Protein AF-A0ABD3DAW6-F1 (afdb_monomer)

Radius of gyration: 22.18 Å; Cα contacts (8 Å, |Δi|>4): 139; chains: 1; bounding box: 51×34×60 Å

Mean predicted aligned error: 8.92 Å

Secondary structure (DSSP, 8-state):
-HHHHHHHHHHHHHHHHSGGGGGG--S-TTTT---THHHHHHHHHHHH-TTS-HHHHHHH-TTT--HHHHHHHHHHHHHTT--HHHHHHHHHHHHHHHHHHHHHHHHHHHH-SPPGGGB-TTT-SB-SSEEE-TTT--EEEHHHHHHHHHH--S-TT-

Structure (mmCIF, N/CA/C/O backbone):
data_AF-A0ABD3DAW6-F1
#
_entry.id   AF-A0ABD3DAW6-F1
#
loop_
_atom_site.group_PDB
_atom_site.id
_atom_site.type_symbol
_atom_site.label_atom_id
_atom_site.label_alt_id
_atom_sit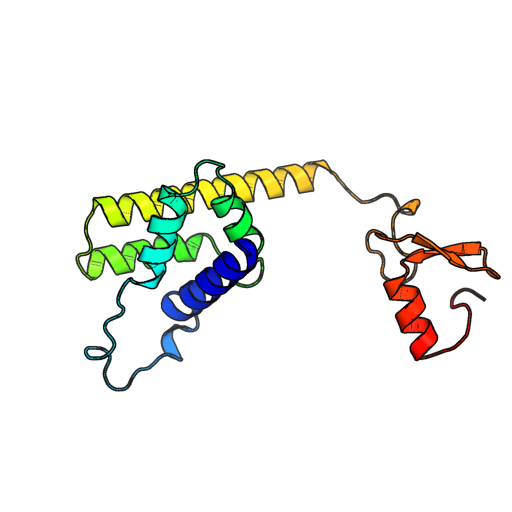e.label_comp_id
_atom_site.label_asym_id
_atom_site.label_entity_id
_atom_site.label_seq_id
_atom_site.pdbx_PDB_ins_code
_atom_site.Cartn_x
_atom_site.Cartn_y
_atom_site.Cartn_z
_atom_site.occupancy
_atom_site.B_iso_or_equiv
_atom_site.auth_seq_id
_atom_site.auth_comp_id
_atom_site.auth_asym_id
_atom_site.auth_atom_id
_atom_site.pdbx_PDB_model_num
ATOM 1 N N . MET A 1 1 ? 8.926 11.933 1.688 1.00 59.62 1 MET A N 1
ATOM 2 C CA . MET A 1 1 ? 8.854 12.012 3.171 1.00 59.62 1 MET A CA 1
ATOM 3 C C . MET A 1 1 ? 7.529 11.454 3.685 1.00 59.62 1 MET A C 1
ATOM 5 O O . MET A 1 1 ? 7.564 10.725 4.665 1.00 59.62 1 MET A O 1
ATOM 9 N N . VAL A 1 2 ? 6.408 11.730 3.003 1.00 71.75 2 VAL A N 1
ATOM 10 C CA . VAL A 1 2 ? 5.054 11.249 3.349 1.00 71.75 2 VAL A CA 1
ATOM 11 C C . VAL A 1 2 ? 4.918 9.723 3.246 1.00 71.75 2 VAL A C 1
ATOM 13 O O . VAL A 1 2 ? 4.518 9.103 4.223 1.00 71.75 2 VAL A O 1
ATOM 16 N N . GLU A 1 3 ? 5.402 9.109 2.164 1.00 82.44 3 GLU A N 1
ATOM 17 C CA . GLU A 1 3 ? 5.435 7.643 1.997 1.00 82.44 3 GLU A CA 1
ATOM 18 C C . GLU A 1 3 ? 6.065 6.898 3.191 1.00 82.44 3 GLU A C 1
ATOM 20 O O . GLU A 1 3 ? 5.463 5.991 3.753 1.00 82.44 3 GLU A O 1
ATOM 25 N N . ARG A 1 4 ? 7.241 7.335 3.672 1.00 87.81 4 ARG A N 1
ATOM 26 C CA . ARG A 1 4 ? 7.905 6.709 4.835 1.00 87.81 4 ARG A CA 1
ATOM 27 C C . ARG A 1 4 ? 7.071 6.813 6.111 1.00 87.81 4 ARG A C 1
ATOM 29 O O . ARG A 1 4 ? 7.109 5.907 6.942 1.00 87.81 4 ARG A O 1
ATOM 36 N N . VAL A 1 5 ? 6.352 7.924 6.282 1.00 89.81 5 VAL A N 1
ATOM 37 C CA . VAL A 1 5 ? 5.438 8.113 7.413 1.00 89.81 5 VAL A CA 1
ATOM 38 C C . VAL A 1 5 ? 4.252 7.165 7.272 1.00 89.81 5 VAL A C 1
ATOM 40 O O . VAL A 1 5 ? 3.948 6.471 8.235 1.00 89.81 5 VAL A O 1
ATOM 43 N N . ALA A 1 6 ? 3.641 7.063 6.090 1.00 91.94 6 ALA A N 1
ATOM 44 C CA . ALA A 1 6 ? 2.550 6.128 5.826 1.00 91.94 6 ALA A CA 1
ATOM 45 C C . ALA A 1 6 ? 2.963 4.673 6.109 1.00 91.94 6 ALA A C 1
ATOM 47 O O . ALA A 1 6 ? 2.293 3.994 6.884 1.00 91.94 6 ALA A O 1
ATOM 48 N N . SER A 1 7 ? 4.120 4.223 5.607 1.00 92.44 7 SER A N 1
ATOM 49 C CA . SER A 1 7 ? 4.623 2.866 5.876 1.00 92.44 7 SER A CA 1
ATOM 50 C C . SER A 1 7 ? 4.870 2.620 7.370 1.00 92.44 7 SER A C 1
ATOM 52 O O . SER A 1 7 ? 4.512 1.572 7.905 1.00 92.44 7 SER A O 1
ATOM 54 N N . MET A 1 8 ? 5.451 3.595 8.082 1.00 92.06 8 MET A N 1
ATOM 55 C CA . MET A 1 8 ? 5.650 3.496 9.532 1.00 92.06 8 MET A CA 1
ATOM 56 C C . MET A 1 8 ? 4.309 3.378 10.270 1.00 92.06 8 MET A C 1
ATOM 58 O O . MET A 1 8 ? 4.168 2.561 11.182 1.00 92.06 8 MET A O 1
ATOM 62 N N . LEU A 1 9 ? 3.321 4.188 9.885 1.00 92.88 9 LEU A N 1
ATOM 63 C CA . LEU A 1 9 ? 1.996 4.160 10.488 1.00 92.88 9 LEU A CA 1
ATOM 64 C C . LEU A 1 9 ? 1.276 2.832 10.215 1.00 92.88 9 LEU A C 1
ATOM 66 O O . LEU A 1 9 ? 0.641 2.296 11.127 1.00 92.88 9 LEU A O 1
ATOM 70 N N . ASN A 1 10 ? 1.381 2.288 8.999 1.00 94.25 10 ASN A N 1
ATOM 71 C CA . ASN A 1 10 ? 0.768 1.011 8.626 1.00 94.25 10 ASN A CA 1
ATOM 72 C C . ASN A 1 10 ? 1.391 -0.139 9.415 1.00 94.25 10 ASN A C 1
ATOM 74 O O . ASN A 1 10 ? 0.672 -0.967 9.970 1.00 94.25 10 ASN A O 1
ATOM 78 N N . TYR A 1 11 ? 2.721 -0.155 9.531 1.00 91.69 11 TYR A N 1
ATOM 79 C CA . TYR A 1 11 ? 3.438 -1.152 10.319 1.00 91.69 11 TYR A CA 1
ATOM 80 C C . TYR A 1 11 ? 2.938 -1.198 11.764 1.00 91.69 11 TYR A C 1
ATOM 82 O O . TYR A 1 11 ? 2.591 -2.259 12.282 1.00 91.69 11 TYR A O 1
ATOM 90 N N . PHE A 1 12 ? 2.853 -0.046 12.424 1.00 88.94 12 PHE A N 1
ATOM 91 C CA . PHE A 1 12 ? 2.356 0.008 13.792 1.00 88.94 12 PHE A CA 1
ATOM 92 C C . PHE A 1 12 ? 0.872 -0.359 13.888 1.00 88.94 12 PHE A C 1
ATOM 94 O O . PHE A 1 12 ? 0.503 -1.061 14.824 1.00 88.94 12 PHE A O 1
ATOM 101 N N . LEU A 1 13 ? 0.030 0.057 12.935 1.00 90.44 13 LEU A N 1
ATOM 102 C CA . LEU A 1 13 ? -1.374 -0.357 12.891 1.00 90.44 13 LEU A CA 1
ATOM 103 C C . LEU A 1 13 ? -1.483 -1.890 12.809 1.00 90.44 13 LEU A C 1
ATOM 105 O O . LEU A 1 13 ? -2.200 -2.498 13.602 1.00 90.44 13 LEU A O 1
ATOM 109 N N . LEU A 1 14 ? -0.690 -2.529 11.946 1.00 90.50 14 LEU A N 1
ATOM 110 C CA . LEU A 1 14 ? -0.601 -3.985 11.836 1.00 90.50 14 LEU A CA 1
ATOM 111 C C . LEU A 1 14 ? -0.154 -4.648 13.149 1.00 90.50 14 LEU A C 1
ATOM 113 O O . LEU A 1 14 ? -0.737 -5.652 13.551 1.00 90.50 14 LEU A O 1
ATOM 117 N N . GLN A 1 15 ? 0.847 -4.106 13.846 1.00 85.56 15 GLN A N 1
ATOM 118 C CA . GLN A 1 15 ? 1.290 -4.659 15.137 1.00 85.56 15 GLN A CA 1
ATOM 119 C C . GLN A 1 15 ? 0.206 -4.565 16.219 1.00 85.56 15 GLN A C 1
ATOM 121 O O . GLN A 1 15 ? 0.079 -5.438 17.076 1.00 85.56 15 GLN A O 1
ATOM 126 N N . LEU A 1 16 ? -0.584 -3.501 16.163 1.00 81.94 16 LEU A N 1
ATOM 127 C CA . LEU A 1 16 ? -1.570 -3.144 17.167 1.00 81.94 16 LEU A CA 1
ATOM 128 C C . LEU A 1 16 ? -2.901 -3.896 17.004 1.00 81.94 16 LEU A C 1
ATOM 130 O O . LEU A 1 16 ? -3.466 -4.364 17.993 1.00 81.94 16 LEU A O 1
ATOM 134 N N . VAL A 1 17 ? -3.401 -4.031 15.772 1.00 85.44 17 VAL A N 1
ATOM 135 C CA . VAL A 1 17 ? -4.708 -4.659 15.491 1.00 85.44 17 VAL A CA 1
ATOM 136 C C . VAL A 1 17 ? -4.628 -5.926 14.642 1.00 85.44 17 VAL A C 1
ATOM 138 O O . VAL A 1 17 ? -5.623 -6.636 14.514 1.00 85.44 17 VAL A O 1
ATOM 141 N N . GLY A 1 18 ? -3.455 -6.252 14.103 1.00 83.31 18 GLY A N 1
ATOM 142 C CA . GLY A 1 18 ? -3.244 -7.424 13.263 1.00 83.31 18 GLY A CA 1
ATOM 143 C C . GLY A 1 18 ? -3.066 -8.741 14.031 1.00 83.31 18 GLY A C 1
ATOM 144 O O . GLY A 1 18 ? -3.139 -8.799 15.265 1.00 83.31 18 GLY A O 1
ATOM 145 N N . PRO A 1 19 ? -2.794 -9.842 13.306 1.00 78.75 19 PRO A N 1
ATOM 146 C CA . PRO A 1 19 ? -2.726 -11.190 13.877 1.00 78.75 19 PRO A CA 1
ATOM 147 C C . PRO A 1 19 ? -1.624 -11.338 14.934 1.00 78.75 19 PRO A C 1
ATOM 149 O O . PRO A 1 19 ? -1.764 -12.127 15.872 1.00 78.75 19 PRO A O 1
ATOM 152 N N . GLN A 1 20 ? -0.555 -10.544 14.828 1.00 68.69 20 GLN A N 1
ATOM 153 C CA . GLN A 1 20 ? 0.549 -10.551 15.782 1.00 68.69 20 GLN A CA 1
ATOM 154 C C . GLN A 1 20 ? 0.283 -9.753 17.064 1.00 68.69 20 GLN A C 1
ATOM 156 O O . GLN A 1 20 ? 1.134 -9.777 17.940 1.00 68.69 20 GLN A O 1
ATOM 161 N N . ARG A 1 21 ? -0.899 -9.153 17.274 1.00 69.56 21 ARG A N 1
ATOM 162 C CA . ARG A 1 21 ? -1.203 -8.381 18.501 1.00 69.56 21 ARG A CA 1
ATOM 163 C C . ARG A 1 21 ? -0.912 -9.120 19.818 1.00 69.56 21 ARG A C 1
ATOM 165 O O . ARG A 1 21 ? -0.695 -8.496 20.848 1.00 69.56 21 ARG A O 1
ATOM 172 N N . LYS A 1 22 ? -0.919 -10.461 19.801 1.00 60.84 22 LYS A N 1
ATOM 173 C CA . LYS A 1 22 ? -0.610 -11.310 20.966 1.00 60.84 22 LYS A CA 1
ATOM 174 C C . LYS A 1 22 ? 0.869 -11.271 21.380 1.00 60.84 22 LYS A C 1
ATOM 176 O O . LYS A 1 22 ? 1.160 -11.577 22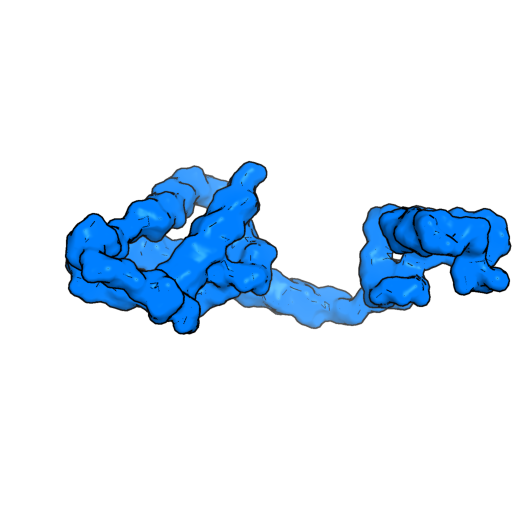.531 1.00 60.84 22 LYS A O 1
ATOM 181 N N . SER A 1 23 ? 1.792 -10.918 20.479 1.00 60.22 23 SER A N 1
ATOM 182 C CA . SER A 1 23 ? 3.214 -10.732 20.815 1.00 60.22 23 SER A CA 1
ATOM 183 C C . SER A 1 23 ? 3.432 -9.478 21.671 1.00 60.22 23 SER A C 1
ATOM 185 O O . SER A 1 23 ? 4.342 -9.440 22.494 1.00 60.22 23 SER A O 1
ATOM 187 N N . LEU A 1 24 ? 2.527 -8.500 21.561 1.00 60.47 24 LEU A N 1
ATOM 188 C CA . LEU A 1 24 ? 2.424 -7.296 22.388 1.00 60.47 24 LEU A CA 1
ATOM 189 C C . LEU A 1 24 ? 1.705 -7.566 23.725 1.00 60.47 24 LEU A C 1
ATOM 191 O O . LEU A 1 24 ? 0.925 -6.747 24.209 1.00 60.47 24 LEU A O 1
ATOM 195 N N . SER A 1 25 ? 1.968 -8.719 24.349 1.00 54.59 25 SER A N 1
ATOM 196 C CA . SER A 1 25 ? 1.477 -9.025 25.697 1.00 54.59 25 SER A CA 1
ATOM 197 C C . SER A 1 25 ? 2.207 -8.156 26.723 1.00 54.59 25 SER A C 1
ATOM 199 O O . SER A 1 25 ? 3.223 -8.546 27.300 1.00 54.59 25 SER A O 1
ATOM 201 N N . LEU A 1 26 ? 1.693 -6.950 26.934 1.00 58.97 26 LEU A N 1
ATOM 202 C CA . LEU A 1 26 ? 2.201 -6.008 27.921 1.00 58.97 26 LEU A CA 1
ATOM 203 C C . LEU A 1 26 ? 1.815 -6.486 29.323 1.00 58.97 26 LEU A C 1
ATOM 205 O O . LEU A 1 26 ? 0.674 -6.872 29.562 1.00 58.97 26 LEU A O 1
ATOM 209 N N . LYS A 1 27 ? 2.779 -6.460 30.251 1.00 58.38 27 LYS A N 1
ATOM 210 C CA . LYS A 1 27 ? 2.572 -6.882 31.646 1.00 58.38 27 LYS A CA 1
ATOM 211 C C . LYS A 1 27 ? 1.524 -6.033 32.382 1.00 58.38 27 LYS A C 1
ATOM 213 O O . LYS A 1 27 ? 0.898 -6.560 33.287 1.00 58.38 27 LYS A O 1
ATOM 218 N N . ASP A 1 28 ? 1.294 -4.792 31.936 1.00 57.62 28 ASP A N 1
ATOM 219 C CA . ASP A 1 28 ? 0.296 -3.862 32.486 1.00 57.62 28 ASP A CA 1
ATOM 220 C C . ASP A 1 28 ? -0.503 -3.166 31.362 1.00 57.62 28 ASP A C 1
ATOM 222 O O . ASP A 1 28 ? -0.209 -2.020 31.008 1.00 57.62 28 ASP A O 1
ATOM 226 N N . PRO A 1 29 ? -1.511 -3.822 30.765 1.00 57.16 29 PRO A N 1
ATOM 227 C CA . PRO A 1 29 ? -2.279 -3.266 29.646 1.00 57.16 29 PRO A CA 1
ATOM 228 C C . PRO A 1 29 ? -2.971 -1.934 29.975 1.00 57.16 29 PRO A C 1
ATOM 230 O O . PRO A 1 29 ? -3.086 -1.080 29.105 1.00 57.16 29 PRO A O 1
ATOM 233 N N . GLU A 1 30 ? -3.378 -1.726 31.232 1.00 56.59 30 GLU A N 1
ATOM 234 C CA . GLU A 1 30 ? -3.996 -0.471 31.694 1.00 56.59 30 GLU A CA 1
ATOM 235 C C . GLU A 1 30 ? -3.005 0.698 31.776 1.00 56.59 30 GLU A C 1
ATOM 237 O O . GLU A 1 30 ? -3.387 1.850 31.612 1.00 56.59 30 GLU A O 1
ATOM 242 N N . LYS A 1 31 ? -1.710 0.428 31.986 1.00 50.81 31 LYS A N 1
ATOM 243 C CA . LYS A 1 31 ? -0.658 1.461 31.990 1.00 50.81 31 LYS A CA 1
ATOM 244 C C . LYS A 1 31 ? -0.230 1.847 30.574 1.00 50.81 31 LYS A C 1
ATOM 246 O O . LYS A 1 31 ? 0.213 2.969 30.330 1.00 50.81 31 LYS A O 1
ATOM 251 N N . TYR A 1 32 ? -0.364 0.903 29.651 1.00 52.06 32 TYR A N 1
ATOM 252 C CA . TYR A 1 32 ? -0.154 1.072 28.222 1.00 52.06 32 TYR A CA 1
ATOM 253 C C . TYR A 1 32 ? -1.498 1.049 27.507 1.00 52.06 32 TYR A C 1
ATOM 255 O O . TYR A 1 32 ? -1.658 0.297 26.542 1.00 52.06 32 TYR A O 1
ATOM 263 N N . GLU A 1 33 ? -2.445 1.868 27.995 1.00 53.03 33 GLU A N 1
ATOM 264 C CA . GLU A 1 33 ? -3.657 2.225 27.261 1.00 53.03 33 GLU A CA 1
ATOM 265 C C . GLU A 1 33 ? -3.291 2.257 25.785 1.00 53.03 33 GLU A C 1
ATOM 267 O O . GLU A 1 33 ? -2.333 2.943 25.402 1.00 53.03 33 GLU A O 1
ATOM 272 N N . PHE A 1 34 ? -3.992 1.471 24.974 1.00 54.03 34 PHE A N 1
ATOM 273 C CA . PHE A 1 34 ? -3.918 1.575 23.531 1.00 54.03 34 PHE A CA 1
ATOM 274 C C . PHE A 1 34 ? -4.385 2.984 23.184 1.00 54.03 34 PHE A C 1
ATOM 276 O O . PHE A 1 34 ? -5.552 3.219 22.893 1.00 54.03 34 PHE A O 1
ATOM 283 N N . ARG A 1 35 ? -3.506 3.974 23.340 1.00 58.56 35 ARG A N 1
ATOM 284 C CA . ARG A 1 35 ? -3.875 5.343 23.080 1.00 58.56 35 ARG A CA 1
ATOM 285 C C . ARG A 1 35 ? -3.930 5.418 21.571 1.00 58.56 35 ARG A C 1
ATOM 287 O O . ARG A 1 35 ? -2.907 5.148 20.930 1.00 58.56 35 ARG A O 1
ATOM 294 N N . PRO A 1 36 ? -5.055 5.842 20.990 1.00 62.75 36 PRO A N 1
ATOM 295 C CA . PRO A 1 36 ? -5.228 5.978 19.550 1.00 62.75 36 PRO A CA 1
ATOM 296 C C . PRO A 1 36 ? -4.365 7.097 18.949 1.00 62.75 36 PRO A C 1
ATOM 298 O O . PRO A 1 36 ? -4.689 7.653 17.908 1.00 62.75 36 PRO A O 1
ATOM 301 N N . ARG A 1 37 ? -3.220 7.429 19.563 1.00 74.56 37 ARG A N 1
ATOM 302 C CA . ARG A 1 37 ? -2.268 8.441 19.106 1.00 74.56 37 ARG A CA 1
ATOM 303 C C . ARG A 1 37 ? -1.818 8.169 17.686 1.00 74.56 37 ARG A C 1
ATOM 305 O O . ARG A 1 37 ? -1.617 9.123 16.951 1.00 74.56 37 ARG A O 1
ATOM 312 N N . ILE A 1 38 ? -1.688 6.902 17.296 1.00 85.75 38 ILE A N 1
ATOM 313 C CA . ILE A 1 38 ? -1.310 6.593 15.923 1.00 85.75 38 ILE A CA 1
ATOM 314 C C . ILE A 1 38 ? -2.443 6.846 14.932 1.00 85.75 38 ILE A C 1
ATOM 316 O O . ILE A 1 38 ? -2.216 7.484 13.910 1.00 85.75 38 ILE A O 1
ATOM 320 N N . VAL A 1 39 ? -3.673 6.449 15.274 1.00 90.19 39 VAL A N 1
ATOM 321 C CA . VAL A 1 39 ? -4.872 6.762 14.483 1.00 90.19 39 VAL A CA 1
ATOM 322 C C . VAL A 1 39 ? -5.066 8.280 14.402 1.00 90.19 39 VAL A C 1
ATOM 324 O O . VAL A 1 39 ? -5.435 8.811 13.362 1.00 90.19 39 VAL A O 1
ATOM 327 N N . ASN A 1 40 ? -4.700 9.012 15.455 1.00 90.56 40 ASN A N 1
ATOM 328 C CA . ASN A 1 40 ? -4.747 10.468 15.460 1.00 90.56 40 ASN A CA 1
ATOM 329 C C . ASN A 1 40 ? -3.783 11.073 14.437 1.00 90.56 40 ASN A C 1
ATOM 331 O O . ASN A 1 40 ? -4.118 12.058 13.790 1.00 90.56 40 ASN A O 1
ATOM 335 N N . ILE A 1 41 ? -2.610 10.469 14.237 1.00 92.19 41 ILE A N 1
ATOM 336 C CA . ILE A 1 41 ? -1.696 10.907 13.180 1.00 92.19 41 ILE A CA 1
ATOM 337 C C . ILE A 1 41 ? -2.334 10.676 11.804 1.00 92.19 41 ILE A C 1
ATOM 339 O O . ILE A 1 41 ? -2.322 11.601 11.000 1.00 92.19 41 ILE A O 1
ATOM 343 N N . TYR A 1 42 ? -2.963 9.521 11.555 1.00 93.94 42 TYR A N 1
ATOM 344 C CA . TYR A 1 42 ? -3.699 9.288 10.303 1.00 93.94 42 TYR A CA 1
ATOM 345 C C . TYR A 1 42 ? -4.770 10.349 10.050 1.00 93.94 42 TYR A C 1
ATOM 347 O O . TYR A 1 42 ? -4.792 10.952 8.981 1.00 93.94 42 TYR A O 1
ATOM 355 N N . VAL A 1 43 ? -5.639 10.596 11.033 1.00 94.12 43 VAL A N 1
ATOM 356 C CA . VAL A 1 43 ? -6.745 11.554 10.903 1.00 94.12 43 VAL A CA 1
ATOM 357 C C . VAL A 1 43 ? -6.221 12.975 10.694 1.00 94.12 43 VAL A C 1
ATOM 359 O O . VAL A 1 43 ? -6.724 13.694 9.835 1.00 94.12 43 VAL A O 1
ATOM 362 N N . ASN A 1 44 ? -5.186 13.389 11.428 1.00 93.06 44 ASN A N 1
ATOM 363 C CA . ASN A 1 44 ? -4.619 14.730 11.277 1.00 93.06 44 ASN A CA 1
ATOM 364 C C . ASN A 1 44 ? -3.925 14.918 9.926 1.00 93.06 44 ASN A C 1
ATOM 366 O O . ASN A 1 44 ? -4.091 15.969 9.310 1.00 93.06 44 ASN A O 1
ATOM 370 N N . LEU A 1 45 ? -3.194 13.907 9.446 1.00 93.19 45 LEU A N 1
ATOM 371 C CA . LEU A 1 45 ? -2.597 13.939 8.112 1.00 93.19 45 LEU A CA 1
ATOM 372 C C . LEU A 1 45 ? -3.681 13.984 7.033 1.00 93.19 45 LEU A C 1
ATOM 374 O O . LEU A 1 45 ? -3.602 14.822 6.146 1.00 93.19 45 LEU A O 1
ATOM 378 N N . ALA A 1 46 ? -4.737 13.177 7.157 1.00 93.31 46 ALA A N 1
ATOM 379 C CA . ALA A 1 46 ? -5.854 13.179 6.216 1.00 93.31 46 ALA A CA 1
ATOM 380 C C . ALA A 1 46 ? -6.621 14.512 6.186 1.00 93.31 46 ALA A C 1
ATOM 382 O O . ALA A 1 46 ? -7.058 14.944 5.125 1.00 93.31 46 ALA A O 1
ATOM 383 N N . ARG A 1 47 ? -6.774 15.190 7.330 1.00 92.00 47 ARG A N 1
ATOM 384 C CA . ARG A 1 47 ? -7.395 16.526 7.399 1.00 92.00 47 ARG A CA 1
ATOM 385 C C . ARG A 1 47 ? -6.537 17.610 6.745 1.00 92.00 47 ARG A C 1
ATOM 387 O O . ARG A 1 47 ? -7.086 18.569 6.215 1.00 92.00 47 ARG A O 1
ATOM 394 N N . GLY A 1 48 ? -5.213 17.474 6.818 1.00 91.25 48 GLY A N 1
ATOM 395 C CA . GLY A 1 48 ? -4.263 18.386 6.177 1.00 91.25 48 GLY A CA 1
ATOM 396 C C . GLY A 1 48 ? -3.969 18.060 4.710 1.00 91.25 48 GLY A C 1
ATOM 397 O O . GLY A 1 48 ? -3.301 18.848 4.047 1.00 91.25 48 GLY A O 1
ATOM 398 N N . ASP A 1 49 ? -4.440 16.920 4.205 1.00 91.19 49 ASP A N 1
ATOM 399 C CA . ASP A 1 49 ? -4.155 16.424 2.858 1.00 91.19 49 ASP A CA 1
ATOM 400 C C . ASP A 1 49 ? -5.102 17.035 1.815 1.00 91.19 49 ASP A C 1
ATOM 402 O O . ASP A 1 49 ? -6.098 16.436 1.399 1.00 91.19 49 ASP A O 1
ATOM 406 N N . THR A 1 50 ? -4.787 18.261 1.396 1.00 88.62 50 THR A N 1
ATOM 407 C CA . THR A 1 50 ? -5.543 18.997 0.369 1.00 88.62 50 THR A CA 1
ATOM 408 C C . THR A 1 50 ? -5.372 18.429 -1.037 1.00 88.62 50 THR A C 1
ATOM 410 O O . THR A 1 50 ? -6.208 18.687 -1.896 1.00 88.62 50 THR A O 1
ATOM 413 N N . GLU A 1 51 ? -4.294 17.682 -1.281 1.00 88.38 51 GLU A N 1
ATOM 414 C CA . GLU A 1 51 ? -3.947 17.123 -2.596 1.00 88.38 51 GLU A CA 1
ATOM 415 C C . GLU A 1 51 ? -4.362 15.649 -2.743 1.00 88.38 51 GLU A C 1
ATOM 417 O O . GLU A 1 51 ? -4.167 15.060 -3.802 1.00 88.38 51 GLU A O 1
ATOM 422 N N . HIS A 1 52 ? -4.961 15.056 -1.704 1.00 86.19 52 HIS A N 1
ATOM 423 C CA . HIS A 1 52 ? -5.409 13.659 -1.678 1.00 86.19 52 HIS A CA 1
ATOM 424 C C . HIS A 1 52 ? -4.293 12.637 -1.964 1.00 86.19 52 HIS A C 1
ATOM 426 O O . HIS A 1 52 ? -4.540 11.564 -2.517 1.00 86.19 52 HIS A O 1
ATOM 432 N N . ILE A 1 53 ? -3.061 12.951 -1.556 1.00 91.19 53 ILE A N 1
ATOM 433 C CA . ILE A 1 53 ? -1.877 12.107 -1.770 1.00 91.19 53 ILE A CA 1
ATOM 434 C C . ILE A 1 53 ? -1.802 10.992 -0.724 1.00 91.19 53 ILE A C 1
ATOM 436 O O . ILE A 1 53 ? -1.340 9.884 -1.005 1.00 91.19 53 ILE A O 1
ATOM 440 N N . PHE A 1 54 ? -2.254 11.263 0.499 1.00 94.06 54 PHE A N 1
ATOM 441 C CA . PHE A 1 54 ? -2.037 10.375 1.633 1.00 94.06 54 PHE A CA 1
ATOM 442 C C . PHE A 1 54 ? -2.705 8.996 1.479 1.00 94.06 54 PHE A C 1
ATOM 444 O O . PHE A 1 54 ? -2.045 8.004 1.793 1.00 94.06 54 PHE A O 1
ATOM 451 N N . PRO A 1 55 ? -3.939 8.862 0.945 1.00 94.38 55 PRO A N 1
ATOM 452 C CA . PRO A 1 55 ? -4.519 7.552 0.642 1.00 94.38 55 PRO A CA 1
ATOM 453 C C . PRO A 1 55 ? -3.658 6.704 -0.305 1.00 94.38 55 PRO A C 1
ATOM 455 O O . PRO A 1 55 ? -3.507 5.507 -0.074 1.00 94.38 55 PRO A O 1
ATOM 458 N N . ALA A 1 56 ? -3.048 7.313 -1.328 1.00 93.31 56 ALA A N 1
ATOM 459 C CA . ALA A 1 56 ? -2.168 6.604 -2.257 1.00 93.31 56 ALA A CA 1
ATOM 460 C C . ALA A 1 56 ? -0.860 6.154 -1.581 1.00 93.31 56 ALA A C 1
ATOM 462 O O . ALA A 1 56 ? -0.387 5.041 -1.804 1.00 93.31 56 ALA A O 1
ATOM 463 N N . ASP A 1 57 ? -0.295 6.981 -0.702 1.00 93.81 57 ASP A N 1
ATOM 464 C CA . ASP A 1 57 ? 0.900 6.616 0.065 1.00 93.81 57 ASP A CA 1
ATOM 465 C C . ASP A 1 57 ? 0.626 5.519 1.109 1.00 93.81 57 ASP A C 1
ATOM 467 O O . ASP A 1 57 ? 1.509 4.707 1.387 1.00 93.81 57 ASP A O 1
ATOM 471 N N . ILE A 1 58 ? -0.594 5.443 1.656 1.00 95.12 58 ILE A N 1
ATOM 472 C CA . ILE A 1 58 ? -1.017 4.345 2.539 1.00 95.12 58 ILE A CA 1
ATOM 473 C C . ILE A 1 58 ? -0.978 3.007 1.795 1.00 95.12 58 ILE A C 1
ATOM 475 O O . ILE A 1 58 ? -0.438 2.042 2.333 1.00 95.12 58 ILE A O 1
ATOM 479 N N . ILE A 1 59 ? -1.525 2.933 0.578 1.00 94.44 59 ILE A N 1
ATOM 480 C CA . ILE A 1 59 ? -1.674 1.655 -0.143 1.00 94.44 59 ILE A CA 1
ATOM 481 C C . ILE A 1 59 ? -0.388 1.191 -0.829 1.00 94.44 59 ILE A C 1
ATOM 483 O O . ILE A 1 59 ? -0.229 0.003 -1.097 1.00 94.44 59 ILE A O 1
ATOM 487 N N . ARG A 1 60 ? 0.569 2.101 -1.050 1.00 91.06 60 ARG A N 1
ATOM 488 C CA . ARG A 1 60 ? 1.902 1.773 -1.585 1.00 91.06 60 ARG A CA 1
ATOM 489 C C . ARG A 1 60 ? 2.714 0.846 -0.680 1.00 91.06 60 ARG A C 1
ATOM 491 O O . ARG A 1 60 ? 3.565 0.107 -1.175 1.00 91.06 60 ARG A O 1
ATOM 498 N N . ASP A 1 61 ? 2.466 0.846 0.630 1.00 90.25 61 ASP A N 1
ATOM 499 C CA . ASP A 1 61 ? 3.114 -0.098 1.544 1.00 90.25 61 ASP A CA 1
ATOM 500 C C . ASP A 1 61 ? 2.453 -1.484 1.493 1.00 90.25 61 ASP A C 1
ATOM 502 O O . ASP A 1 61 ? 1.712 -1.880 2.394 1.00 90.25 61 ASP A O 1
ATOM 506 N N . GLY A 1 62 ? 2.791 -2.267 0.469 1.00 85.31 62 GLY A N 1
ATOM 507 C CA . GLY A 1 62 ? 2.275 -3.629 0.294 1.00 85.31 62 GLY A CA 1
ATOM 508 C C . GLY A 1 62 ? 2.691 -4.637 1.377 1.00 85.31 62 GLY A C 1
ATOM 509 O O . GLY A 1 62 ? 2.253 -5.783 1.336 1.00 85.31 62 GLY A O 1
ATOM 510 N N . ARG A 1 63 ? 3.546 -4.260 2.341 1.00 88.25 63 ARG A N 1
ATOM 511 C CA . ARG A 1 63 ? 3.983 -5.158 3.428 1.00 88.25 63 ARG A CA 1
ATOM 512 C C . ARG A 1 63 ? 3.086 -5.079 4.652 1.00 88.25 63 ARG A C 1
ATOM 514 O O . ARG A 1 63 ? 2.926 -6.084 5.344 1.00 88.25 63 ARG A O 1
ATOM 521 N N . SER A 1 64 ? 2.563 -3.889 4.940 1.00 92.06 64 SER A N 1
ATOM 522 C CA . SER A 1 64 ? 1.813 -3.638 6.173 1.00 92.06 64 SER A CA 1
ATOM 523 C C . SER A 1 64 ? 0.396 -3.136 5.930 1.00 92.06 64 SER A C 1
ATOM 525 O O . SER A 1 64 ? -0.445 -3.294 6.815 1.00 92.06 64 SER A O 1
ATOM 527 N N . TYR A 1 65 ? 0.111 -2.545 4.765 1.00 93.69 65 TYR A N 1
ATOM 528 C CA . TYR A 1 65 ? -1.245 -2.138 4.424 1.00 93.69 65 TYR A CA 1
ATOM 529 C C . TYR A 1 65 ? -2.155 -3.355 4.258 1.00 93.69 65 TYR A C 1
ATOM 531 O O . TYR A 1 65 ? -1.835 -4.321 3.568 1.00 93.69 65 TYR A O 1
ATOM 539 N N . ASN A 1 66 ? -3.322 -3.278 4.887 1.00 91.56 66 ASN A N 1
ATOM 540 C CA . ASN A 1 66 ? -4.429 -4.191 4.680 1.00 91.56 66 ASN A CA 1
ATOM 541 C C . ASN A 1 66 ? -5.722 -3.443 5.054 1.00 91.56 66 ASN A C 1
ATOM 543 O O . ASN A 1 66 ? -5.827 -2.890 6.152 1.00 91.56 66 ASN A O 1
ATOM 547 N N . GLU A 1 67 ? -6.705 -3.436 4.149 1.00 92.62 67 GLU A N 1
ATOM 548 C CA . GLU A 1 67 ? -7.979 -2.727 4.333 1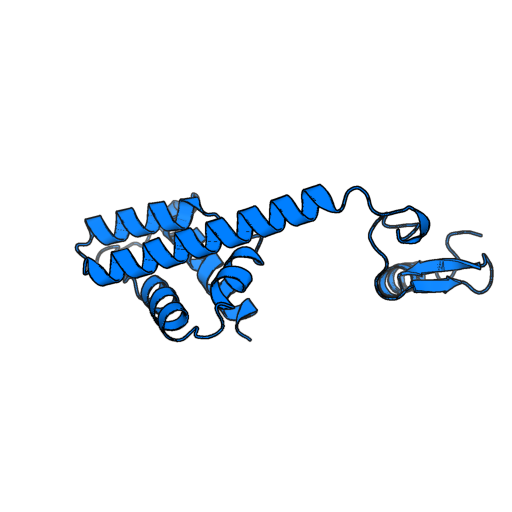.00 92.62 67 GLU A CA 1
ATOM 549 C C . GLU A 1 67 ? -8.734 -3.144 5.609 1.00 92.62 67 GLU A C 1
ATOM 551 O O . GLU A 1 67 ? -9.276 -2.295 6.315 1.00 92.62 67 GLU A O 1
ATOM 556 N N . GLN A 1 68 ? -8.685 -4.425 5.979 1.00 93.12 68 GLN A N 1
ATOM 557 C CA . GLN A 1 68 ? -9.375 -4.973 7.147 1.00 93.12 68 GLN A CA 1
ATOM 558 C C . GLN A 1 68 ? -8.787 -4.462 8.473 1.00 93.12 68 GLN A C 1
ATOM 560 O O . GLN A 1 68 ? -9.467 -4.487 9.501 1.00 93.12 68 GLN A O 1
ATOM 565 N N . LEU A 1 69 ? -7.540 -3.967 8.480 1.00 92.56 69 LEU A N 1
ATOM 566 C CA . LEU A 1 69 ? -6.940 -3.362 9.675 1.00 92.56 69 LEU A CA 1
ATOM 567 C C . LEU A 1 69 ? -7.626 -2.046 10.052 1.00 92.56 69 LEU A C 1
ATOM 569 O O . LEU A 1 69 ? -7.710 -1.732 11.238 1.00 92.56 69 LEU A O 1
ATOM 573 N N . PHE A 1 70 ? -8.131 -1.288 9.075 1.00 94.38 70 PHE A N 1
ATOM 574 C CA . PHE A 1 70 ? -8.844 -0.037 9.337 1.00 94.38 70 PHE A CA 1
ATOM 575 C C . PHE A 1 70 ? -10.193 -0.311 10.008 1.00 94.38 70 PHE A C 1
ATOM 577 O O . PHE A 1 70 ? -10.518 0.334 11.006 1.00 94.38 70 PHE A O 1
ATOM 584 N N . ASP A 1 71 ? -10.924 -1.327 9.545 1.00 93.31 71 ASP A N 1
ATOM 585 C CA . ASP A 1 71 ? -12.181 -1.757 10.168 1.00 93.31 71 ASP A CA 1
ATOM 586 C C . ASP A 1 71 ? -11.954 -2.291 11.589 1.00 93.31 71 ASP A C 1
ATOM 588 O O . ASP A 1 71 ? -12.617 -1.866 12.540 1.00 93.31 71 ASP A O 1
ATOM 592 N N . ALA A 1 72 ? -10.950 -3.157 11.763 1.00 91.12 72 ALA A N 1
ATOM 593 C CA . ALA A 1 72 ? -10.589 -3.701 13.070 1.00 91.12 72 ALA A CA 1
ATOM 594 C C . ALA A 1 72 ? -10.167 -2.601 14.058 1.00 91.12 72 ALA A C 1
ATOM 596 O O . ALA A 1 72 ? -10.542 -2.636 15.233 1.00 91.12 72 ALA A O 1
ATOM 597 N N . ALA A 1 73 ? -9.407 -1.605 13.596 1.00 91.12 73 ALA A N 1
ATOM 598 C CA . ALA A 1 73 ? -9.031 -0.459 14.412 1.00 91.12 73 ALA A CA 1
ATOM 599 C C . ALA A 1 73 ? -10.240 0.413 14.766 1.00 91.12 73 ALA A C 1
ATOM 601 O O . ALA A 1 73 ? -10.371 0.800 15.926 1.00 91.12 73 ALA A O 1
ATOM 602 N N . ALA A 1 74 ? -11.159 0.663 13.830 1.00 92.56 74 ALA A N 1
ATOM 603 C CA . ALA A 1 74 ? -12.392 1.395 14.109 1.00 92.56 74 ALA A CA 1
ATOM 604 C C . ALA A 1 74 ? -13.246 0.701 15.187 1.00 92.56 74 ALA A C 1
ATOM 606 O O . ALA A 1 74 ? -13.767 1.366 16.083 1.00 92.56 74 ALA A O 1
ATOM 607 N N . ASP A 1 75 ? -13.337 -0.631 15.169 1.00 90.31 75 ASP A N 1
ATOM 608 C CA . ASP A 1 75 ? -14.027 -1.398 16.213 1.00 90.31 75 ASP A CA 1
ATOM 609 C C . ASP A 1 75 ? -13.364 -1.272 17.586 1.00 90.31 75 ASP A C 1
ATOM 611 O O . ASP A 1 75 ? -14.055 -1.167 18.603 1.00 90.31 75 ASP A O 1
ATOM 615 N N . VAL A 1 76 ? -12.029 -1.250 17.637 1.00 86.94 76 VAL A N 1
ATOM 616 C CA . VAL A 1 76 ? -11.292 -0.992 18.882 1.00 86.94 76 VAL A CA 1
ATOM 617 C C . VAL A 1 76 ? -11.581 0.421 19.394 1.00 86.94 76 VAL A C 1
ATOM 619 O O . VAL A 1 76 ? -11.910 0.562 20.570 1.00 86.94 76 VAL A O 1
ATOM 622 N N . LEU A 1 77 ? -11.548 1.442 18.527 1.00 88.38 77 LEU A N 1
ATOM 623 C CA . LEU A 1 77 ? -11.858 2.834 18.890 1.00 88.38 77 LEU A CA 1
ATOM 624 C C . LEU A 1 77 ? -13.271 2.987 19.474 1.00 88.38 77 LEU A C 1
ATOM 626 O O . LEU A 1 77 ? -13.461 3.681 20.473 1.00 88.38 77 LEU A O 1
ATOM 630 N N . ARG A 1 78 ? -14.263 2.295 18.896 1.00 90.38 78 ARG A N 1
ATOM 631 C CA . ARG A 1 78 ? -15.643 2.280 19.415 1.00 90.38 78 ARG A CA 1
ATOM 632 C C . ARG A 1 78 ? -15.724 1.661 20.810 1.00 90.38 78 ARG A C 1
ATOM 634 O O . ARG A 1 78 ? -16.444 2.174 21.660 1.00 90.38 78 ARG A O 1
ATOM 641 N N . ARG A 1 79 ? -14.988 0.573 21.062 1.00 86.62 79 ARG A N 1
ATOM 642 C CA . ARG A 1 79 ? -14.987 -0.126 22.363 1.00 86.62 79 ARG A CA 1
ATOM 643 C C . ARG A 1 79 ? -14.342 0.688 23.479 1.00 86.62 79 ARG A C 1
ATOM 645 O O . ARG A 1 79 ? -14.780 0.571 24.617 1.00 86.62 79 ARG A O 1
ATOM 652 N N . ILE A 1 80 ? -13.326 1.491 23.161 1.00 84.19 80 ILE A N 1
ATOM 653 C CA . ILE A 1 80 ? -12.660 2.367 24.138 1.00 84.19 80 ILE A CA 1
ATOM 654 C C . ILE A 1 80 ? -13.383 3.709 24.338 1.00 84.19 80 ILE A C 1
ATOM 656 O O . ILE A 1 80 ? -12.977 4.484 25.197 1.00 84.19 80 ILE A O 1
ATOM 660 N N . GLY A 1 81 ? -14.455 3.977 23.583 1.00 85.81 81 GLY A N 1
ATOM 661 C CA . GLY A 1 81 ? -15.281 5.176 23.744 1.00 85.81 81 GLY A CA 1
ATOM 662 C C . GLY A 1 81 ? -14.706 6.448 23.112 1.00 85.81 81 GLY A C 1
ATOM 663 O O . GLY A 1 81 ? -14.954 7.535 23.626 1.00 85.81 81 GLY A O 1
ATOM 664 N N . GLU A 1 82 ? -13.943 6.333 22.020 1.00 88.00 82 GLU A N 1
ATOM 665 C CA . GLU A 1 82 ? -13.391 7.493 21.304 1.00 88.00 82 GLU A CA 1
ATOM 666 C C . GLU A 1 82 ? -14.494 8.339 20.619 1.00 88.00 82 GLU A C 1
ATOM 668 O O . GLU A 1 82 ? -15.589 7.847 20.326 1.00 88.00 82 GLU A O 1
ATOM 673 N N . ASP A 1 83 ? -14.216 9.619 20.337 1.00 91.50 83 ASP A N 1
ATOM 674 C CA . ASP A 1 83 ? -15.183 10.542 19.722 1.00 91.50 83 ASP A CA 1
ATOM 675 C C . ASP A 1 83 ? -15.699 10.032 18.360 1.00 91.50 83 ASP A C 1
ATOM 677 O O . ASP A 1 83 ? -14.942 9.622 17.477 1.00 91.50 83 ASP A O 1
ATOM 681 N N . SER A 1 84 ? -17.019 10.090 18.159 1.00 92.81 84 SER A N 1
ATOM 682 C CA . SER A 1 84 ? -17.659 9.543 16.956 1.00 92.81 84 SER A CA 1
ATOM 683 C C . SER A 1 84 ? -17.245 10.250 15.662 1.00 92.81 84 SER A C 1
ATOM 685 O O . SER A 1 84 ? -17.183 9.596 14.622 1.00 92.81 84 SER A O 1
ATOM 687 N N . ARG A 1 85 ? -16.934 11.556 15.701 1.00 93.19 85 ARG A N 1
ATOM 688 C CA . ARG A 1 85 ? -16.440 12.286 14.519 1.00 93.19 85 ARG A CA 1
ATOM 689 C C . ARG A 1 85 ? -15.022 11.852 14.186 1.00 93.19 85 ARG A C 1
ATOM 691 O O . ARG A 1 85 ? -14.699 11.665 13.022 1.00 93.19 85 ARG A O 1
ATOM 698 N N . PHE A 1 86 ? -14.196 11.634 15.204 1.00 92.38 86 PHE A N 1
ATOM 699 C CA . PHE A 1 86 ? -12.849 11.107 15.014 1.00 92.38 86 PHE A CA 1
ATOM 700 C C . PHE A 1 86 ? -12.859 9.707 14.378 1.00 92.38 86 PHE A C 1
ATOM 702 O O . PHE A 1 86 ? -12.137 9.461 13.411 1.00 92.38 86 PHE A O 1
ATOM 709 N N . ILE A 1 87 ? -13.718 8.808 14.869 1.00 94.06 87 ILE A N 1
ATOM 710 C CA . ILE A 1 87 ? -13.895 7.469 14.284 1.00 94.06 87 ILE A CA 1
ATOM 711 C C . ILE A 1 87 ? -14.398 7.575 12.842 1.00 94.06 87 ILE A C 1
ATOM 713 O O . ILE A 1 87 ? -13.898 6.870 11.968 1.00 94.06 87 ILE A O 1
ATOM 717 N N . HIS A 1 88 ? -15.369 8.455 12.585 1.00 95.69 88 HIS A N 1
ATOM 718 C CA . HIS A 1 88 ? -15.891 8.700 11.244 1.00 95.69 88 HIS A CA 1
ATOM 719 C C . HIS A 1 88 ? -14.785 9.138 10.273 1.00 95.69 88 HIS A C 1
ATOM 721 O O . HIS A 1 88 ? -14.641 8.532 9.216 1.00 95.69 88 HIS A O 1
ATOM 727 N N . ASP A 1 89 ? -13.962 10.120 10.645 1.00 95.12 89 ASP A N 1
ATOM 728 C CA . ASP A 1 89 ? -12.874 10.613 9.792 1.00 95.12 89 ASP A CA 1
ATOM 729 C C . ASP A 1 89 ? -11.857 9.513 9.459 1.00 95.12 89 ASP A C 1
ATOM 731 O O . ASP A 1 89 ? -11.383 9.414 8.325 1.00 95.12 89 ASP A O 1
ATOM 735 N N . PHE A 1 90 ? -11.540 8.654 10.431 1.00 95.88 90 PHE A N 1
ATOM 736 C CA . PHE A 1 90 ? -10.652 7.517 10.204 1.00 95.88 90 PHE A CA 1
ATOM 737 C C . PHE A 1 90 ? -11.266 6.468 9.265 1.00 95.88 90 PHE A C 1
ATOM 739 O O . PHE A 1 90 ? -10.583 5.957 8.377 1.00 95.88 90 PHE A O 1
ATOM 746 N N . VAL A 1 91 ? -12.558 6.171 9.425 1.00 96.38 91 VAL A N 1
ATOM 747 C CA . VAL A 1 91 ? -13.287 5.254 8.535 1.00 96.38 91 VAL A CA 1
ATOM 748 C C . VAL A 1 91 ? -13.343 5.807 7.110 1.00 96.38 91 VAL A C 1
ATOM 750 O O . VAL A 1 91 ? -13.114 5.064 6.158 1.00 96.38 91 VAL A O 1
ATOM 753 N N . GLU A 1 92 ? -13.592 7.106 6.942 1.00 96.12 92 GLU A N 1
ATOM 754 C CA . GLU A 1 92 ? -13.590 7.753 5.626 1.00 96.12 92 GLU A CA 1
ATOM 755 C C . GLU A 1 92 ? -12.210 7.704 4.960 1.00 96.12 92 GLU A C 1
ATOM 757 O O . GLU A 1 92 ? -12.116 7.446 3.760 1.00 96.12 92 GLU A O 1
ATOM 762 N N . LEU A 1 93 ? -11.125 7.872 5.724 1.00 96.38 93 LEU A N 1
ATOM 763 C CA . LEU A 1 93 ? -9.772 7.659 5.205 1.00 96.38 93 LEU A CA 1
ATOM 764 C C . LEU A 1 93 ? -9.571 6.216 4.720 1.00 96.38 93 LEU A C 1
ATOM 766 O O . LEU A 1 93 ? -9.056 6.012 3.621 1.00 96.38 93 LEU A O 1
ATOM 770 N N . GLY A 1 94 ? -9.998 5.226 5.510 1.00 96.25 94 GLY A N 1
ATOM 771 C CA . GLY A 1 94 ? -9.918 3.812 5.135 1.00 96.25 94 GLY A CA 1
ATOM 772 C C . GLY A 1 94 ? -10.675 3.506 3.839 1.00 96.25 94 GLY A C 1
ATOM 773 O O . GLY A 1 94 ? -10.140 2.833 2.959 1.00 96.25 94 GLY A O 1
ATOM 774 N N . LYS A 1 95 ? -11.877 4.073 3.669 1.00 96.56 95 LYS A N 1
ATOM 775 C CA . LYS A 1 95 ? -12.654 3.960 2.424 1.00 96.56 95 LYS A CA 1
ATOM 776 C C . LYS A 1 95 ? -11.928 4.576 1.233 1.00 96.56 95 LYS A C 1
ATOM 778 O O . LYS A 1 95 ? -11.839 3.932 0.195 1.00 96.56 95 LYS A O 1
ATOM 783 N N . LYS A 1 96 ? -11.376 5.786 1.380 1.00 95.56 96 LYS A N 1
ATOM 784 C CA . LYS A 1 96 ? -10.598 6.437 0.312 1.00 95.56 96 LYS A CA 1
ATOM 785 C C . LYS A 1 96 ? -9.393 5.593 -0.093 1.00 95.56 96 LYS A C 1
ATOM 787 O O . LYS A 1 96 ? -9.180 5.385 -1.281 1.00 95.56 96 LYS A O 1
ATOM 792 N N . ALA A 1 97 ? -8.642 5.072 0.879 1.00 95.56 97 ALA A N 1
ATOM 793 C CA . ALA A 1 97 ? -7.516 4.181 0.611 1.00 95.56 97 ALA A CA 1
ATOM 794 C C . ALA A 1 97 ? -7.969 2.924 -0.148 1.00 95.56 97 ALA A C 1
ATOM 796 O O . ALA A 1 97 ? -7.356 2.564 -1.146 1.00 95.56 97 ALA A O 1
ATOM 797 N N . LYS A 1 98 ? -9.084 2.307 0.260 1.00 95.69 98 LYS A N 1
ATOM 798 C CA . LYS A 1 98 ? -9.664 1.152 -0.438 1.00 95.69 98 LYS A CA 1
ATOM 799 C C . LYS A 1 98 ? -10.052 1.465 -1.886 1.00 95.69 98 LYS A C 1
ATOM 801 O O . LYS A 1 98 ? -9.756 0.666 -2.769 1.00 95.69 98 LYS A O 1
ATOM 806 N N . THR A 1 99 ? -10.676 2.615 -2.141 1.00 95.50 99 THR A N 1
ATOM 807 C CA . THR A 1 99 ? -11.001 3.054 -3.507 1.00 95.50 99 THR A CA 1
ATOM 808 C C . THR A 1 99 ? -9.738 3.191 -4.354 1.00 95.50 99 THR A C 1
ATOM 810 O O . THR A 1 99 ? -9.664 2.588 -5.418 1.00 95.50 99 THR A O 1
ATOM 813 N N . VAL A 1 100 ? -8.715 3.888 -3.847 1.00 94.31 100 VAL A N 1
ATOM 814 C CA . VAL A 1 100 ? -7.436 4.064 -4.558 1.00 94.31 100 VAL A CA 1
ATOM 815 C C . VAL A 1 100 ? -6.738 2.723 -4.806 1.00 94.31 100 VAL A C 1
ATOM 817 O O . VAL A 1 100 ? -6.178 2.514 -5.878 1.00 94.31 100 VAL A O 1
ATOM 820 N N . ALA A 1 101 ? -6.785 1.792 -3.848 1.00 93.06 101 ALA A N 1
ATOM 821 C CA . ALA A 1 101 ? -6.243 0.446 -4.034 1.00 93.06 101 ALA A CA 1
ATOM 822 C C . ALA A 1 101 ? -6.970 -0.316 -5.151 1.00 93.06 101 ALA A C 1
ATOM 824 O O . ALA A 1 101 ? -6.312 -0.926 -5.987 1.00 93.06 101 ALA A O 1
ATOM 825 N N . SER A 1 102 ? -8.306 -0.259 -5.185 1.00 93.62 102 SER A N 1
ATOM 826 C CA . SER A 1 102 ? -9.102 -0.897 -6.240 1.00 93.62 102 SER A CA 1
ATOM 827 C C . SER A 1 102 ? -8.781 -0.310 -7.611 1.00 93.62 102 SER A C 1
ATOM 829 O O . SER A 1 102 ? -8.507 -1.057 -8.539 1.00 93.62 102 SER A O 1
ATOM 831 N N . GLU A 1 103 ? -8.744 1.019 -7.727 1.00 92.44 103 GLU A N 1
ATOM 832 C CA . GLU A 1 103 ? -8.410 1.705 -8.980 1.00 92.44 103 GLU A CA 1
ATOM 833 C C . GLU A 1 103 ? -6.997 1.356 -9.463 1.00 92.44 103 GLU A C 1
ATOM 835 O O . GLU A 1 103 ? -6.790 1.125 -10.652 1.00 92.44 103 GLU A O 1
ATOM 840 N N . ALA A 1 104 ? -6.025 1.270 -8.548 1.00 88.75 104 ALA A N 1
ATOM 841 C CA . ALA A 1 104 ? -4.665 0.852 -8.876 1.00 88.75 104 ALA A CA 1
ATOM 842 C C . ALA A 1 104 ? -4.610 -0.606 -9.363 1.00 88.75 104 ALA A C 1
ATOM 844 O O . ALA A 1 104 ? -3.903 -0.901 -10.324 1.00 88.75 104 ALA A O 1
ATOM 845 N N . MET A 1 105 ? -5.370 -1.509 -8.734 1.00 87.44 105 MET A N 1
ATOM 846 C CA . MET A 1 105 ? -5.473 -2.906 -9.167 1.00 87.44 105 MET A CA 1
ATOM 847 C C . MET A 1 105 ? -6.149 -3.040 -10.535 1.00 87.44 105 MET A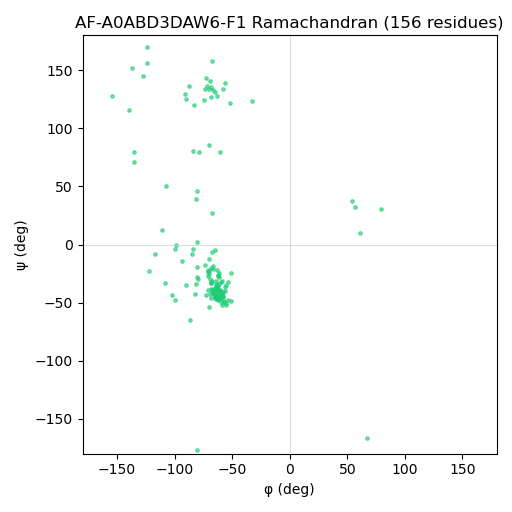 C 1
ATOM 849 O O . MET A 1 105 ? -5.673 -3.806 -11.370 1.00 87.44 105 MET A O 1
ATOM 853 N N . ASP A 1 106 ? -7.222 -2.290 -10.782 1.00 88.56 106 ASP A N 1
ATOM 854 C CA . ASP A 1 106 ? -7.941 -2.304 -12.060 1.00 88.56 106 ASP A CA 1
ATOM 855 C C . ASP A 1 106 ? -7.078 -1.725 -13.194 1.00 88.56 106 ASP A C 1
ATOM 857 O O . ASP A 1 106 ? -7.057 -2.258 -14.308 1.00 88.56 106 ASP A O 1
ATOM 861 N N . ALA A 1 107 ? -6.320 -0.659 -12.913 1.00 86.06 107 ALA A N 1
ATOM 862 C CA . ALA A 1 107 ? -5.365 -0.084 -13.856 1.00 86.06 107 ALA A CA 1
ATOM 863 C C . ALA A 1 107 ? -4.256 -1.085 -14.221 1.00 86.06 107 ALA A C 1
ATOM 865 O O . ALA A 1 107 ? -3.966 -1.262 -15.404 1.00 86.06 107 ALA A O 1
ATOM 866 N N . GLU A 1 108 ? -3.693 -1.783 -13.230 1.00 82.81 108 GLU A N 1
ATOM 867 C CA . GLU A 1 108 ? -2.692 -2.833 -13.451 1.00 82.81 108 GLU A CA 1
ATOM 868 C C . GLU A 1 108 ? -3.270 -3.995 -14.270 1.00 82.81 108 GLU A C 1
ATOM 870 O O . GLU A 1 108 ? -2.666 -4.438 -15.243 1.00 82.81 108 GLU A O 1
ATOM 875 N N . ALA A 1 109 ? -4.491 -4.438 -13.950 1.00 82.75 109 ALA A N 1
ATOM 876 C CA . ALA A 1 109 ? -5.174 -5.491 -14.700 1.00 82.75 109 ALA A CA 1
ATOM 877 C C . ALA A 1 109 ? -5.452 -5.101 -16.164 1.00 82.75 109 ALA A C 1
ATOM 879 O O . ALA A 1 109 ? -5.529 -5.970 -17.032 1.00 82.75 109 ALA A O 1
ATOM 880 N N . THR A 1 110 ? -5.592 -3.803 -16.448 1.00 84.19 110 THR A N 1
ATOM 881 C CA . THR A 1 110 ? -5.811 -3.280 -17.805 1.00 84.19 110 THR A CA 1
ATOM 882 C C . THR A 1 110 ? -4.514 -3.190 -18.613 1.00 84.19 110 THR A C 1
ATOM 884 O O . THR A 1 110 ? -4.553 -3.316 -19.837 1.00 84.19 110 THR A O 1
ATOM 887 N N . LEU A 1 111 ? -3.370 -2.974 -17.954 1.00 79.56 111 LEU A N 1
ATOM 888 C CA . LEU A 1 111 ? -2.063 -2.825 -18.606 1.00 79.56 111 LEU A CA 1
ATOM 889 C C . LEU A 1 111 ? -1.573 -4.120 -19.276 1.00 79.56 111 LEU A C 1
ATOM 891 O O . LEU A 1 111 ? -0.799 -4.040 -20.229 1.00 79.56 111 LE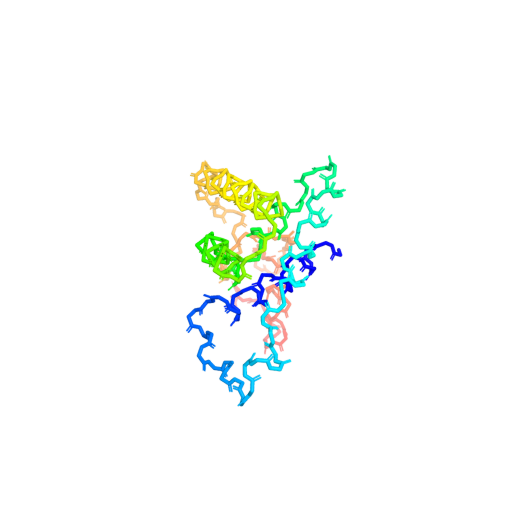U A O 1
ATOM 895 N N . GLY A 1 112 ? -2.089 -5.280 -18.858 1.00 79.12 112 GLY A N 1
ATOM 896 C CA . GLY A 1 112 ? -1.737 -6.574 -19.440 1.00 79.12 112 GLY A CA 1
ATOM 897 C C . GLY A 1 112 ? -0.283 -6.967 -19.173 1.00 79.12 112 GLY A C 1
ATOM 898 O O . GLY A 1 112 ? 0.392 -6.387 -18.323 1.00 79.12 112 GLY A O 1
ATOM 899 N N . ASP A 1 113 ? 0.198 -7.980 -19.891 1.00 83.75 113 ASP A N 1
ATOM 900 C CA . ASP A 1 113 ? 1.575 -8.444 -19.739 1.00 83.75 113 ASP A CA 1
ATOM 901 C C . ASP A 1 113 ? 2.567 -7.453 -20.357 1.00 83.75 113 ASP A C 1
ATOM 903 O O . ASP A 1 113 ? 2.332 -6.856 -21.412 1.00 83.75 113 ASP A O 1
ATOM 907 N N . ILE A 1 114 ? 3.714 -7.307 -19.699 1.00 85.31 114 ILE A N 1
ATOM 908 C CA . ILE A 1 114 ? 4.810 -6.471 -20.180 1.00 85.31 114 ILE A CA 1
ATOM 909 C C . ILE A 1 114 ? 5.408 -7.129 -21.435 1.00 85.31 114 ILE A C 1
ATOM 911 O O . ILE A 1 114 ? 5.800 -8.293 -21.356 1.00 85.31 114 ILE A O 1
ATOM 915 N N . PRO A 1 115 ? 5.532 -6.414 -22.570 1.00 91.44 115 PRO A N 1
ATOM 916 C CA . PRO A 1 115 ? 6.194 -6.947 -23.758 1.00 91.44 115 PRO A CA 1
ATOM 917 C C . PRO A 1 115 ? 7.627 -7.416 -23.474 1.00 91.44 115 PRO A C 1
ATOM 919 O O . PRO A 1 115 ? 8.385 -6.712 -22.803 1.00 91.44 115 PRO A O 1
ATOM 922 N N . ASP A 1 116 ? 8.017 -8.556 -24.054 1.00 91.19 116 ASP A N 1
ATOM 923 C CA . ASP A 1 116 ? 9.321 -9.201 -23.825 1.00 91.19 116 ASP A CA 1
ATOM 924 C C . ASP A 1 116 ? 10.520 -8.267 -24.064 1.00 91.19 116 ASP A C 1
ATOM 926 O O . ASP A 1 116 ? 11.529 -8.356 -23.374 1.00 91.19 116 ASP A O 1
ATOM 930 N N . GLU A 1 117 ? 10.409 -7.326 -25.004 1.00 92.62 117 GLU A N 1
ATOM 931 C CA . GLU A 1 117 ? 11.465 -6.354 -25.322 1.00 92.62 117 GLU A CA 1
ATOM 932 C C . GLU A 1 117 ? 11.766 -5.352 -24.194 1.00 92.62 117 GLU A C 1
ATOM 934 O O . GLU A 1 117 ? 12.837 -4.741 -24.179 1.00 92.62 117 GLU A O 1
ATOM 939 N N . PHE A 1 118 ? 10.848 -5.187 -23.238 1.00 94.62 118 PHE A N 1
ATOM 940 C CA . PHE A 1 118 ? 11.036 -4.340 -22.058 1.00 94.62 118 PHE A CA 1
ATOM 941 C C . PHE A 1 118 ? 11.419 -5.134 -20.807 1.00 94.62 118 PHE A C 1
ATOM 943 O O . PHE A 1 118 ? 11.684 -4.532 -19.761 1.00 94.62 118 PHE A O 1
ATOM 950 N N . LEU A 1 119 ? 11.460 -6.464 -20.897 1.00 95.94 119 LEU A N 1
ATOM 951 C CA . LEU A 1 119 ? 11.852 -7.333 -19.800 1.00 95.94 119 LEU A CA 1
ATOM 952 C C . LEU A 1 119 ? 13.364 -7.543 -19.784 1.00 95.94 119 LEU A C 1
ATOM 954 O O . LEU A 1 119 ? 14.003 -7.787 -20.805 1.00 95.94 119 LEU A O 1
ATOM 958 N N . ASP A 1 120 ? 13.937 -7.475 -18.587 1.00 97.00 120 ASP A N 1
ATOM 959 C CA . ASP A 1 120 ? 15.319 -7.860 -18.360 1.00 97.00 120 ASP A CA 1
ATOM 960 C C . ASP A 1 120 ? 15.484 -9.363 -18.657 1.00 97.00 120 ASP A C 1
ATOM 962 O O . ASP A 1 120 ? 14.752 -10.177 -18.083 1.00 97.00 120 ASP A O 1
ATOM 966 N N . PRO A 1 121 ? 16.449 -9.769 -19.496 1.00 95.69 121 PRO A N 1
ATOM 967 C CA . PRO A 1 121 ? 16.592 -11.160 -19.927 1.00 95.69 121 PRO A CA 1
ATOM 968 C C . PRO A 1 121 ? 17.061 -12.119 -18.819 1.00 95.69 121 PRO A C 1
ATOM 970 O O . PRO A 1 121 ? 16.995 -13.334 -19.000 1.00 95.69 121 PRO A O 1
ATOM 973 N N . ILE A 1 122 ? 17.540 -11.606 -17.680 1.00 93.56 122 ILE A N 1
ATOM 974 C CA . ILE A 1 122 ? 17.987 -12.404 -16.531 1.00 93.56 122 ILE A CA 1
ATOM 975 C C . ILE A 1 122 ? 16.890 -12.458 -15.465 1.00 93.56 122 ILE A C 1
ATOM 977 O O . ILE A 1 122 ? 16.595 -13.528 -14.933 1.00 93.56 122 ILE A O 1
ATOM 981 N N . GLN A 1 123 ? 16.303 -11.310 -15.118 1.00 94.19 123 GLN A N 1
ATOM 982 C CA . GLN A 1 123 ? 15.331 -11.206 -14.026 1.00 94.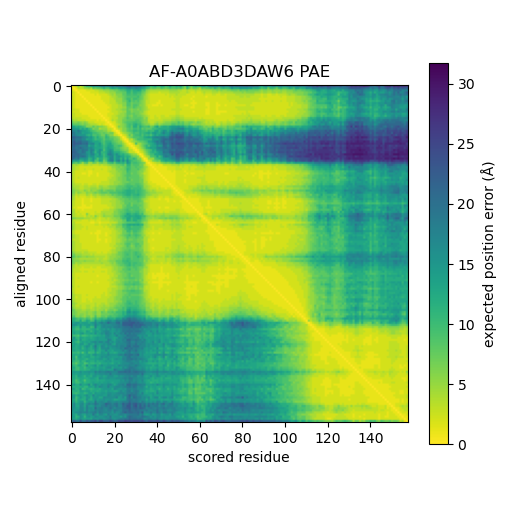19 123 GLN A CA 1
ATOM 983 C C . GLN A 1 123 ? 13.872 -11.334 -14.469 1.00 94.19 123 GLN A C 1
ATOM 985 O O . GLN A 1 123 ? 13.019 -11.531 -13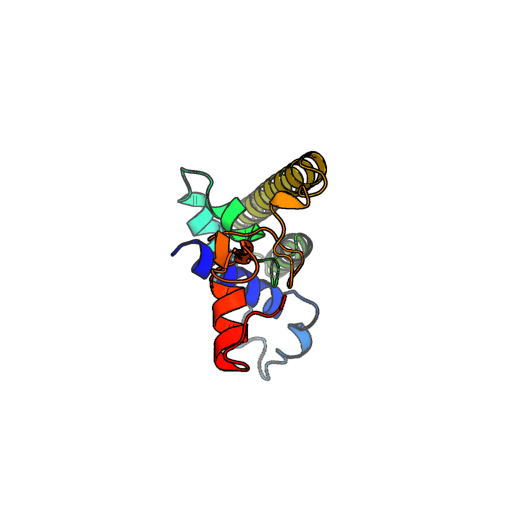.606 1.00 94.19 123 GLN A O 1
ATOM 990 N N . TYR A 1 124 ? 13.573 -11.243 -15.769 1.00 93.31 124 TYR A N 1
ATOM 991 C CA . TYR A 1 124 ? 12.205 -11.238 -16.303 1.00 93.31 124 TYR A CA 1
ATOM 992 C C . TYR A 1 124 ? 11.320 -10.151 -15.661 1.00 93.31 124 TYR A C 1
ATOM 994 O O . TYR A 1 124 ? 10.135 -10.338 -15.391 1.00 93.31 124 TYR A O 1
ATOM 1002 N N . THR A 1 125 ? 11.914 -8.987 -15.392 1.00 93.12 125 THR A N 1
ATOM 1003 C CA . THR A 1 125 ? 11.239 -7.810 -14.826 1.00 93.12 125 THR A CA 1
ATOM 1004 C C . THR A 1 125 ? 11.429 -6.599 -15.722 1.00 93.12 125 THR A C 1
ATOM 1006 O O . THR A 1 125 ? 12.433 -6.520 -16.421 1.00 93.12 125 THR A O 1
ATOM 1009 N N . LEU A 1 126 ? 10.527 -5.619 -15.648 1.00 93.31 126 LEU A N 1
ATOM 1010 C CA . LEU A 1 126 ? 10.642 -4.365 -16.399 1.00 93.31 126 LEU A CA 1
ATOM 1011 C C . LEU A 1 126 ? 12.008 -3.687 -16.193 1.00 93.31 126 LEU A C 1
ATOM 1013 O O . LEU A 1 126 ? 12.359 -3.335 -15.061 1.00 93.31 126 LEU A O 1
ATOM 1017 N N . MET A 1 127 ? 12.743 -3.460 -17.282 1.00 96.94 127 MET A N 1
ATOM 1018 C CA . MET A 1 127 ? 13.996 -2.702 -17.266 1.00 96.94 127 MET A CA 1
ATOM 1019 C C . MET A 1 127 ? 13.721 -1.223 -16.968 1.00 96.94 127 MET A C 1
ATOM 1021 O O . MET A 1 127 ? 12.811 -0.624 -17.540 1.00 96.94 127 MET A O 1
ATOM 1025 N N . LYS A 1 128 ? 14.516 -0.608 -16.085 1.00 95.94 128 LYS A N 1
ATOM 1026 C CA . LYS A 1 128 ? 14.376 0.812 -15.704 1.00 95.94 128 LYS A CA 1
ATOM 1027 C C . LYS A 1 128 ? 15.498 1.679 -16.264 1.00 95.94 128 LYS A C 1
ATOM 1029 O O . LYS A 1 128 ? 15.274 2.845 -16.573 1.00 95.94 128 LYS A O 1
ATOM 1034 N N . ASP A 1 129 ? 16.691 1.112 -16.382 1.00 97.25 129 ASP A N 1
ATOM 1035 C CA . ASP A 1 129 ? 17.892 1.734 -16.938 1.00 97.25 129 ASP A CA 1
ATOM 1036 C C . ASP A 1 129 ? 18.562 0.725 -17.890 1.00 97.25 129 ASP A C 1
ATOM 1038 O O . ASP A 1 129 ? 19.585 0.122 -17.540 1.00 97.25 129 ASP A O 1
ATOM 1042 N N . PRO A 1 130 ? 17.944 0.471 -19.064 1.00 97.44 130 PRO A N 1
ATOM 1043 C CA . PRO A 1 130 ? 18.434 -0.512 -20.022 1.00 97.44 130 PRO A CA 1
ATOM 1044 C C . PRO A 1 130 ? 19.792 -0.094 -20.598 1.00 97.44 130 PRO A C 1
ATOM 1046 O O . PRO A 1 130 ? 19.978 1.028 -21.076 1.00 97.44 130 PRO A O 1
ATOM 1049 N N . VAL A 1 131 ? 20.744 -1.024 -20.604 1.00 97.44 131 VAL A N 1
ATOM 1050 C CA . VAL A 1 131 ? 22.086 -0.855 -21.169 1.00 97.44 131 VAL A CA 1
ATOM 1051 C C . VAL A 1 131 ? 22.413 -1.971 -22.147 1.00 97.44 131 VAL A C 1
ATOM 1053 O O . VAL A 1 131 ? 22.029 -3.117 -21.949 1.00 97.44 131 VAL A O 1
ATOM 1056 N N . ILE A 1 132 ? 23.157 -1.639 -23.202 1.00 97.75 132 ILE A N 1
ATOM 1057 C CA . ILE A 1 132 ? 23.602 -2.606 -24.211 1.00 97.75 132 ILE A CA 1
ATOM 1058 C C . ILE A 1 132 ? 24.950 -3.188 -23.786 1.00 97.75 132 ILE A C 1
ATOM 1060 O O . ILE A 1 132 ? 25.916 -2.443 -23.588 1.00 97.75 132 ILE A O 1
ATOM 1064 N N . LEU A 1 133 ? 25.041 -4.514 -23.707 1.00 96.44 133 LEU A N 1
ATOM 1065 C CA . LEU A 1 133 ? 26.312 -5.197 -23.490 1.00 96.44 133 LEU A CA 1
ATOM 1066 C C . LEU A 1 133 ? 27.193 -5.115 -24.747 1.00 96.44 133 LEU A C 1
ATOM 1068 O O . LEU A 1 133 ? 26.710 -5.299 -25.868 1.00 96.44 133 LEU A O 1
ATOM 1072 N N . PRO A 1 134 ? 28.501 -4.834 -24.614 1.00 95.31 134 PRO A N 1
ATOM 1073 C CA . PRO A 1 134 ? 29.354 -4.571 -25.768 1.00 95.31 134 PRO A CA 1
ATOM 1074 C C . PRO A 1 134 ? 29.591 -5.808 -26.643 1.00 95.31 134 PRO A C 1
ATOM 1076 O O . PRO A 1 134 ? 29.717 -5.632 -27.858 1.00 95.31 134 PRO A O 1
ATOM 1079 N N . SER A 1 135 ? 29.630 -7.012 -26.059 1.00 94.06 135 SER A N 1
ATOM 1080 C CA . SER A 1 135 ? 29.919 -8.265 -26.768 1.00 94.06 135 SER A CA 1
ATOM 1081 C C . SER A 1 135 ? 28.653 -8.877 -27.366 1.00 94.06 135 SER A C 1
ATOM 1083 O O . SER A 1 135 ? 28.521 -8.905 -28.588 1.00 94.06 135 SER A O 1
ATOM 1085 N N . SER A 1 136 ? 27.702 -9.299 -26.527 1.00 95.50 136 SER A N 1
ATOM 1086 C CA . SER A 1 136 ? 26.473 -9.978 -26.965 1.00 95.50 136 SER A CA 1
ATOM 1087 C C . SER A 1 136 ? 25.452 -9.054 -27.639 1.00 95.50 136 SER A C 1
ATOM 1089 O O . SER A 1 136 ? 24.558 -9.529 -28.334 1.00 95.50 136 SER A O 1
ATOM 1091 N N . LYS A 1 137 ? 25.576 -7.729 -27.449 1.00 96.19 137 LYS A N 1
ATOM 1092 C CA . LYS A 1 137 ? 24.586 -6.709 -27.853 1.00 96.19 137 LYS A CA 1
ATOM 1093 C C . LYS A 1 137 ? 23.212 -6.871 -27.196 1.00 96.19 137 LYS A C 1
ATOM 1095 O O . LYS A 1 137 ? 22.283 -6.160 -27.572 1.00 96.19 137 LYS A O 1
ATOM 1100 N N . VAL A 1 138 ? 23.098 -7.746 -26.197 1.00 96.81 138 VAL A N 1
ATOM 1101 C CA . VAL A 1 138 ? 21.880 -7.925 -25.406 1.00 96.81 138 VAL A CA 1
ATOM 1102 C C . VAL A 1 138 ? 21.653 -6.687 -24.537 1.00 96.81 138 VAL A C 1
ATOM 1104 O O . VAL A 1 138 ? 22.603 -6.095 -24.018 1.00 96.81 138 VAL A O 1
ATOM 1107 N N . ILE A 1 139 ? 20.390 -6.279 -24.414 1.00 97.56 139 ILE A N 1
ATOM 1108 C CA . ILE A 1 139 ? 19.965 -5.186 -23.538 1.00 97.56 139 ILE A CA 1
ATOM 1109 C C . ILE A 1 139 ? 19.608 -5.782 -22.174 1.00 97.56 139 ILE A C 1
ATOM 1111 O O . ILE A 1 139 ? 18.862 -6.752 -22.104 1.00 97.56 139 ILE A O 1
ATOM 1115 N N . VAL A 1 140 ? 20.165 -5.217 -21.106 1.00 96.94 140 VAL A N 1
ATOM 1116 C CA . VAL A 1 140 ? 19.987 -5.671 -19.716 1.00 96.94 140 VAL A CA 1
ATOM 1117 C C . VAL A 1 140 ? 19.788 -4.447 -18.824 1.00 96.94 140 VAL A C 1
ATOM 1119 O O . VAL A 1 140 ? 20.308 -3.374 -19.130 1.00 96.94 140 VAL A O 1
ATOM 1122 N N . ASP A 1 141 ? 19.080 -4.569 -17.708 1.00 98.12 141 ASP A N 1
ATOM 1123 C CA . ASP A 1 141 ? 18.945 -3.49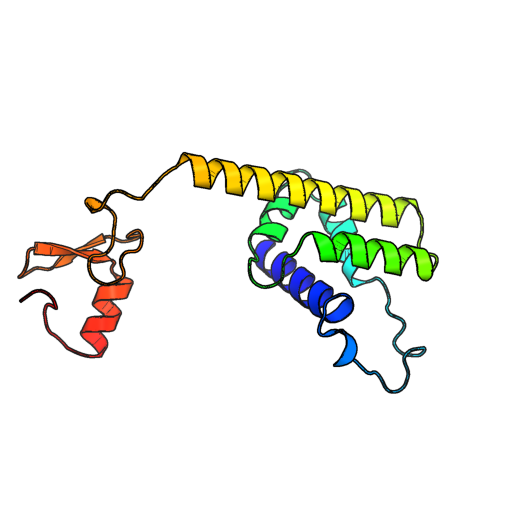5 -16.725 1.00 98.12 141 ASP A CA 1
ATOM 1124 C C . ASP A 1 141 ? 20.277 -3.259 -15.986 1.00 98.12 141 ASP A C 1
ATOM 1126 O O . ASP A 1 141 ? 20.947 -4.195 -15.529 1.00 98.12 141 ASP A O 1
ATOM 1130 N N . ARG A 1 142 ? 20.692 -1.993 -15.836 1.00 97.44 142 ARG A N 1
ATOM 1131 C CA . ARG A 1 142 ? 22.003 -1.649 -15.249 1.00 97.44 142 ARG A CA 1
ATOM 1132 C C . ARG A 1 142 ? 22.261 -2.284 -13.870 1.00 97.44 142 ARG A C 1
ATOM 1134 O O . ARG A 1 142 ? 23.349 -2.837 -13.686 1.00 97.44 142 ARG A O 1
ATOM 1141 N N . PRO A 1 143 ? 21.340 -2.230 -12.888 1.00 97.25 143 PRO A N 1
ATOM 1142 C CA . PRO A 1 143 ? 21.548 -2.854 -11.580 1.00 97.25 143 PRO A CA 1
ATOM 1143 C C . PRO A 1 143 ? 21.770 -4.370 -11.664 1.00 97.25 143 PRO A C 1
ATOM 1145 O O . PRO A 1 143 ? 22.524 -4.930 -10.863 1.00 97.25 143 PRO A O 1
ATOM 1148 N N . VAL A 1 144 ? 21.139 -5.029 -12.639 1.00 96.69 144 VAL A N 1
ATOM 1149 C CA . VAL A 1 144 ? 21.230 -6.477 -12.849 1.00 96.69 144 VAL A CA 1
ATOM 1150 C C . VAL A 1 144 ? 22.617 -6.854 -13.345 1.00 96.69 144 VAL A C 1
ATOM 1152 O O . VAL A 1 144 ? 23.299 -7.658 -12.702 1.00 96.69 144 VAL A O 1
ATOM 1155 N N . ILE A 1 145 ? 23.088 -6.218 -14.424 1.00 97.19 145 ILE A N 1
ATOM 1156 C CA . ILE A 1 145 ? 24.434 -6.491 -14.943 1.00 97.19 145 ILE A CA 1
ATOM 1157 C C . ILE A 1 145 ? 25.521 -6.087 -13.940 1.00 97.19 145 ILE A C 1
ATOM 1159 O O . ILE A 1 145 ? 26.505 -6.804 -13.784 1.00 97.19 145 ILE A O 1
ATOM 1163 N N . GLN A 1 146 ? 25.340 -4.999 -13.183 1.00 96.75 146 GLN A N 1
ATOM 1164 C CA . GLN A 1 146 ? 26.280 -4.626 -12.120 1.00 96.75 146 GLN A CA 1
ATOM 1165 C C . GLN A 1 146 ? 26.428 -5.737 -11.080 1.00 96.75 146 GLN A C 1
ATOM 1167 O O . GLN A 1 146 ? 27.545 -6.069 -10.689 1.00 96.75 146 GLN A O 1
ATOM 1172 N N . ARG A 1 147 ? 25.317 -6.340 -10.643 1.00 95.81 147 ARG A N 1
ATOM 1173 C CA . ARG A 1 147 ? 25.345 -7.446 -9.682 1.00 95.81 147 ARG A CA 1
ATOM 1174 C C . ARG A 1 147 ? 26.031 -8.687 -10.253 1.00 95.81 147 ARG A C 1
ATOM 1176 O O . ARG A 1 147 ? 26.780 -9.334 -9.521 1.00 95.81 147 ARG A O 1
ATOM 1183 N N . HIS A 1 148 ? 25.785 -9.004 -11.525 1.00 94.88 148 HIS A N 1
ATOM 1184 C CA . HIS A 1 148 ? 26.481 -10.088 -12.216 1.00 94.88 148 HIS A CA 1
ATOM 1185 C C . HIS A 1 148 ? 27.996 -9.845 -12.217 1.00 94.88 148 HIS A C 1
ATOM 1187 O O . HIS A 1 148 ? 28.728 -10.667 -11.678 1.00 94.88 148 HIS A O 1
ATOM 1193 N N . LEU A 1 149 ? 28.441 -8.664 -12.661 1.00 95.44 149 LEU A N 1
ATOM 1194 C CA . LEU A 1 149 ? 29.859 -8.288 -12.754 1.00 95.44 149 LEU A CA 1
ATOM 1195 C C . LEU A 1 149 ? 30.599 -8.230 -11.408 1.00 95.44 149 LEU A C 1
ATOM 1197 O O . LEU A 1 149 ? 31.823 -8.341 -11.376 1.00 95.44 149 LEU A O 1
ATOM 1201 N N . LEU A 1 150 ? 29.883 -8.070 -10.289 1.00 96.25 150 LEU A N 1
ATOM 1202 C CA . LEU A 1 150 ? 30.466 -8.201 -8.946 1.00 96.25 150 LEU A CA 1
ATOM 1203 C C . LEU A 1 150 ? 30.821 -9.652 -8.587 1.00 96.25 150 LEU A C 1
ATOM 1205 O O . LEU A 1 150 ? 31.652 -9.868 -7.707 1.00 96.25 150 LEU A O 1
ATOM 1209 N N . SER A 1 151 ? 30.166 -10.625 -9.222 1.00 94.44 151 SER A N 1
ATOM 1210 C CA . SER A 1 151 ? 30.370 -12.059 -8.981 1.00 94.44 151 SER A CA 1
ATOM 1211 C C . SER A 1 151 ? 31.230 -12.697 -10.072 1.00 94.44 151 SER A C 1
ATOM 1213 O O . SER A 1 151 ? 32.134 -13.467 -9.760 1.00 94.44 151 SER A O 1
ATOM 1215 N N . ASP A 1 152 ? 30.963 -12.357 -11.332 1.00 94.06 152 ASP A N 1
ATOM 1216 C CA . ASP A 1 152 ? 31.627 -12.887 -12.518 1.00 94.06 152 ASP A CA 1
ATOM 1217 C C . ASP A 1 152 ? 31.857 -11.749 -13.533 1.00 94.06 152 ASP A C 1
ATOM 1219 O O . ASP A 1 152 ? 30.887 -11.154 -14.005 1.00 94.06 152 ASP A O 1
ATOM 1223 N N . PRO A 1 153 ? 33.111 -11.389 -13.865 1.00 93.62 153 PRO A N 1
ATOM 1224 C CA . PRO A 1 153 ? 33.429 -10.279 -14.760 1.00 93.62 153 PRO A CA 1
ATOM 1225 C C . PRO A 1 153 ? 33.295 -10.660 -16.249 1.00 93.62 153 PRO A C 1
ATOM 1227 O O . PRO A 1 153 ? 34.181 -10.350 -17.051 1.00 93.62 153 PRO A O 1
ATOM 1230 N N . THR A 1 154 ? 32.211 -11.336 -16.628 1.00 94.38 154 THR A N 1
ATOM 1231 C CA . THR A 1 154 ? 31.938 -11.784 -18.002 1.00 94.38 154 THR A CA 1
ATOM 1232 C C . THR A 1 154 ? 30.590 -11.271 -18.519 1.00 94.38 154 THR A C 1
ATOM 1234 O O . THR A 1 154 ? 29.823 -10.625 -17.805 1.00 94.38 154 THR A O 1
ATOM 1237 N N . ASP A 1 155 ? 30.348 -11.452 -19.820 1.00 94.81 155 ASP A N 1
ATOM 1238 C CA . ASP A 1 155 ? 29.033 -11.218 -20.419 1.00 94.81 155 ASP A CA 1
ATOM 1239 C C . ASP A 1 155 ? 28.193 -12.486 -20.188 1.00 94.81 155 ASP A C 1
ATOM 1241 O O . ASP A 1 155 ? 28.597 -13.544 -20.668 1.00 94.81 155 ASP A O 1
ATOM 1245 N N . PRO A 1 156 ? 27.049 -12.420 -19.485 1.00 94.81 156 PRO A N 1
ATOM 1246 C CA . PRO A 1 156 ? 26.264 -13.606 -19.139 1.00 94.81 156 PRO A CA 1
ATOM 1247 C C . PRO A 1 156 ? 25.612 -14.301 -20.346 1.00 94.81 156 PRO A C 1
ATOM 1249 O O . PRO A 1 156 ? 25.014 -15.364 -20.182 1.00 94.81 156 PRO A O 1
ATOM 1252 N N . PHE A 1 157 ? 25.694 -13.707 -21.540 1.00 94.88 157 PHE A N 1
ATOM 1253 C CA . PHE A 1 157 ? 25.110 -14.225 -22.778 1.00 94.88 157 PHE A CA 1
ATOM 1254 C C . PHE A 1 157 ? 26.157 -14.708 -23.792 1.00 94.88 157 PHE A C 1
ATOM 1256 O O . PHE A 1 157 ? 25.805 -14.933 -24.953 1.00 94.88 157 PHE A O 1
ATOM 1263 N N . ASN A 1 158 ? 27.424 -14.849 -23.386 1.00 85.44 158 ASN A N 1
ATOM 1264 C CA . ASN A 1 158 ? 28.518 -15.320 -24.241 1.00 85.44 158 ASN A CA 1
ATOM 1265 C C . ASN A 1 158 ? 29.316 -16.467 -23.612 1.00 85.44 158 ASN A C 1
ATOM 1267 O O . ASN A 1 158 ? 29.470 -16.477 -22.374 1.00 85.44 158 ASN A O 1
#

pLDDT: mean 87.98, std 11.62, range [50.81, 98.12]

Sequence (158 aa):
MVERVASMLNYFLLQLVGPQRKSLSLKDPEKYEFRPRIVNIYVNLARGDTEHIFPADIIRDGRSYNEQLFDAAADVLRRIGEDSRFIHDFVELGKKAKTVASEAMDAEATLGDIPDEFLDPIQYTLMKDPVILPSSKVIVDRPVIQRHLLSDPTDPFN

Foldseek 3Di:
DLLVLLLVLLQVLCCCQNPVVVVVPDPCCVVVPVPCVSLVVVLVVLVVCPPLCNLVSNLVNPPRDDLVSLVSVLVVCVVVPHDPVSSVSSVVSSVSSVVNNVVVVVVVVVVPDDDPLQAAPPPRDGADQWDQDPPPRDTHHPVVVVVVCVVPVDDPVD

InterPro domains:
  IPR003613 U-box domain [PF04564] (114-158)
  IPR003613 U-box domain [PS51698] (113-158)
  IPR003613 U-box domain [SM00504] (117-158)
  IPR013083 Zinc finger, RING/FYVE/PHD-type [G3DSA:3.30.40.10] (113-158)
  IPR019474 Ubiquitin conjugation factor E4, core [PF10408] (1-97)
  IPR045132 Ubiquitin conjugation factor E4 [PTHR13931] (1-158)

Solvent-accessible surface area (backbone atoms only — not comparable to full-atom values): 9263 Å² total; per-residue (Å²): 116,64,48,63,50,33,40,52,52,29,43,51,48,34,50,66,60,36,92,57,3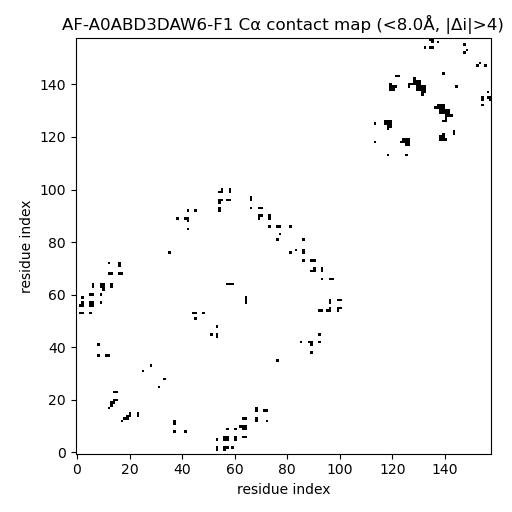1,72,80,68,70,57,97,52,54,82,82,56,54,86,64,62,62,66,60,47,50,52,40,53,50,58,74,67,41,86,80,64,53,61,40,56,32,40,55,68,28,77,87,41,48,54,77,66,51,49,56,52,43,48,54,50,41,59,73,75,65,56,60,67,68,61,51,46,50,43,50,51,48,44,52,50,22,48,50,50,47,51,54,52,50,53,53,54,68,68,65,59,79,79,60,71,92,49,32,16,82,85,77,71,41,78,46,86,52,72,41,70,41,89,83,75,59,49,61,36,22,48,74,57,54,52,55,46,47,77,77,45,88,64,63,95,80,110

Nearest PDB structures (foldseek):
  3m62-assembly1_A  TM=6.452E-01  e=3.339E-10  Saccharomyces cerevisiae
  2qiz-assembly1_A  TM=6.402E-01  e=7.027E-10  Saccharomyces cerevisiae
  3m63-assembly1_A  TM=6.461E-01  e=7.027E-10  Saccharomyces cerevisiae
  2qj0-assembly1_A  TM=6.416E-01  e=7.411E-10  Saccharomyces cerevisiae

Organism: NCBI:txid1961234